Protein AF-A0A2S2QAU9-F1 (afdb_monomer)

Mean predicted aligned error: 7.53 Å

pLDDT: mean 87.39, std 12.53, range [36.09, 98.19]

Secondary structure (DSSP, 8-state):
-----TTTSGGG-EEEEEEEETTEEEEEEEE-S---TTT--EEEEEEEEE--SSS--EEEEEEEEEPPP-S-S--EES--------TTPPTT-------EE---SSTTTT--------

Organism: NCBI:txid143950

Sequence (118 aa):
MPGSTAQTNKFHTFYLQQRPDNGFTWADIKVNHPLDYETIKEYNLTIRVENNGAQQLASEATVYIMLEDVNDEIPLFTEREQETVLEGEPIGTKVTQVNAIDKDGTFPNNRVYYYVVD

Nearest PDB structures (foldseek):
  6vfp-assembly1_A-2  TM=6.861E-01  e=7.924E-06  Homo sapiens
  6vft-assembly2_D  TM=8.38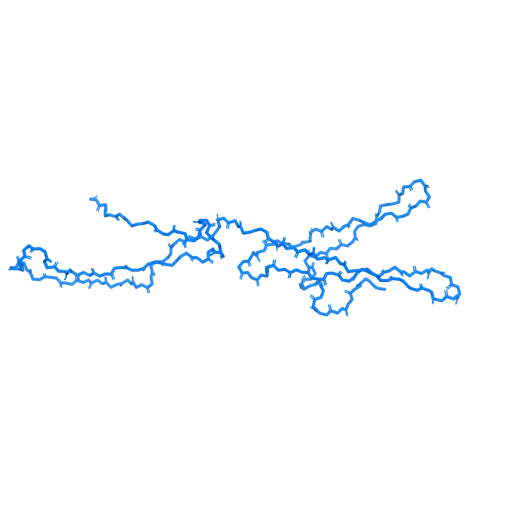7E-01  e=6.072E-05  Homo sapiens
  6mga-assembly1_A  TM=6.692E-01  e=4.539E-05  Homo sapiens
  6vfu-assembly2_B-2  TM=7.591E-01  e=3.479E-04  Homo sapiens
  6bx7-assembly1_A-2  TM=6.631E-01  e=1.453E-04  Homo sapiens

InterPro domains:
  IPR002126 Cadherin-like [PF00028] (8-66)
  IPR002126 Cadherin-like [PR00205] (25-51)
  IPR002126 Cadherin-like [PR00205] (59-76)
  IPR002126 Cadherin-like [PS50268] (14-77)
  IPR002126 Cadherin-like [SM00112] (1-75)
  IPR015919 Cadherin-like superfamily [SSF49313] (14-77)
  IPR015919 Cadherin-like superfamily [SSF49313] (70-116)
  IPR050971 Cadherin domain-containing protein [PTHR24025] (7-117)

Solvent-accessible surface area (backbone atoms only — not comparable to full-atom values): 7974 Å² total; per-residue (Å²): 129,74,47,89,51,83,73,22,50,51,94,55,32,53,44,76,47,77,45,77,54,98,95,43,76,45,72,46,83,40,78,68,48,90,83,47,47,82,82,54,47,66,36,54,35,47,49,54,50,71,55,96,53,97,67,81,50,74,52,76,50,80,47,80,45,73,59,76,74,65,75,80,60,63,74,40,65,79,65,89,80,88,78,86,77,68,94,84,64,62,92,86,65,81,77,81,83,88,53,64,49,38,69,30,83,44,87,70,56,36,67,83,86,90,83,89,83,135

Foldseek 3Di:
DFFPDCQACPPVQWDWDWDDDPNDIDTDIDGPDDDDCLVPFKHWGKGKDWDPDPDTDIDIDIDIDGDDWDQPWDKDKPDDDDWDDDPPDDPPPDGDDIDIFTSTDDPPSTPDDDDDDD

Radius of gyration: 25.84 Å; Cα contacts (8 Å, |Δi|>4): 159; chains: 1; bounding box: 59×20×80 Å

Structure (mmCIF, N/CA/C/O backbone):
data_AF-A0A2S2QAU9-F1
#
_entry.id   AF-A0A2S2QAU9-F1
#
loop_
_atom_site.group_PDB
_atom_site.id
_atom_site.type_symbol
_atom_site.label_atom_id
_atom_site.label_alt_id
_atom_site.label_comp_id
_atom_site.label_asym_id
_atom_site.label_entity_id
_atom_site.label_seq_id
_atom_site.pdbx_PDB_ins_code
_atom_site.Cartn_x
_atom_site.Cartn_y
_atom_site.Cartn_z
_atom_site.occupancy
_atom_site.B_iso_or_equiv
_atom_site.auth_seq_id
_atom_site.auth_comp_id
_atom_site.auth_asym_id
_atom_site.auth_atom_id
_atom_site.pdbx_PDB_model_num
ATOM 1 N N . MET A 1 1 ? 18.283 -7.707 -20.926 1.00 36.09 1 MET A N 1
ATOM 2 C CA . MET A 1 1 ? 17.264 -8.234 -19.968 1.00 36.09 1 MET A CA 1
ATOM 3 C C . MET A 1 1 ? 16.562 -7.049 -19.315 1.00 36.09 1 MET A C 1
ATOM 5 O O . MET A 1 1 ? 17.274 -6.096 -19.015 1.00 36.09 1 MET A O 1
ATOM 9 N N . PRO A 1 2 ? 15.234 -7.032 -19.098 1.00 47.91 2 PRO A N 1
ATOM 10 C CA . PRO A 1 2 ? 14.614 -5.877 -18.460 1.00 47.91 2 PRO A CA 1
ATOM 11 C C . PRO A 1 2 ? 14.882 -5.911 -16.945 1.00 47.91 2 PRO A C 1
ATOM 13 O O . PRO A 1 2 ? 14.603 -6.913 -16.298 1.00 47.91 2 PRO A O 1
ATOM 16 N N . GLY A 1 3 ? 15.477 -4.830 -16.427 1.00 41.09 3 GLY A N 1
ATOM 17 C CA . GLY A 1 3 ? 15.511 -4.406 -15.017 1.00 41.09 3 GLY A CA 1
ATOM 18 C C . GLY A 1 3 ? 15.545 -5.503 -13.947 1.00 41.09 3 GLY A C 1
ATOM 19 O O . GLY A 1 3 ? 14.519 -5.830 -13.365 1.00 41.09 3 GLY A O 1
ATOM 20 N N . SER A 1 4 ? 16.734 -6.037 -13.651 1.00 41.53 4 SER A N 1
ATOM 21 C CA . SER A 1 4 ? 16.960 -7.063 -12.618 1.00 41.53 4 SER A CA 1
ATOM 22 C C . SER A 1 4 ? 17.789 -6.519 -11.446 1.00 41.53 4 SER A C 1
ATOM 24 O O . SER A 1 4 ? 18.857 -7.036 -11.114 1.00 41.53 4 SER A O 1
ATOM 26 N N . THR A 1 5 ? 17.302 -5.485 -10.774 1.00 45.06 5 THR A N 1
ATOM 27 C CA . THR A 1 5 ? 17.662 -5.268 -9.365 1.00 45.06 5 THR A CA 1
ATOM 28 C C . THR A 1 5 ? 16.426 -5.560 -8.528 1.00 45.06 5 THR A C 1
ATOM 30 O O . THR A 1 5 ? 15.342 -5.067 -8.830 1.00 45.06 5 THR A O 1
ATOM 33 N N . ALA A 1 6 ? 16.579 -6.393 -7.493 1.00 45.88 6 ALA A N 1
ATOM 34 C CA . ALA A 1 6 ? 15.491 -6.951 -6.678 1.00 45.88 6 ALA A CA 1
ATOM 35 C C . ALA A 1 6 ? 14.553 -5.905 -6.037 1.00 45.88 6 ALA A C 1
ATOM 37 O O . ALA A 1 6 ? 13.470 -6.253 -5.577 1.00 45.88 6 ALA A O 1
ATOM 38 N N . GLN A 1 7 ? 14.964 -4.632 -6.014 1.00 53.47 7 GLN A N 1
ATOM 39 C CA . GLN A 1 7 ? 14.151 -3.509 -5.549 1.00 53.47 7 GLN A CA 1
ATOM 40 C C . GLN A 1 7 ? 13.170 -2.975 -6.598 1.00 53.47 7 GLN A C 1
ATOM 42 O O . GLN A 1 7 ? 12.143 -2.428 -6.220 1.00 53.47 7 GLN A O 1
ATOM 47 N N . THR A 1 8 ? 13.471 -3.105 -7.892 1.00 67.62 8 THR A N 1
ATOM 48 C CA . THR A 1 8 ? 12.734 -2.376 -8.932 1.00 67.62 8 THR A CA 1
ATOM 49 C C . THR A 1 8 ? 11.379 -3.022 -9.197 1.00 67.62 8 THR A C 1
ATOM 51 O O . THR A 1 8 ? 10.352 -2.441 -8.881 1.00 67.62 8 THR A O 1
ATOM 54 N N . ASN A 1 9 ? 11.349 -4.269 -9.667 1.00 83.00 9 ASN A N 1
ATOM 55 C CA . ASN A 1 9 ? 10.114 -4.996 -9.963 1.00 83.00 9 ASN A CA 1
ATOM 56 C C . ASN A 1 9 ? 9.892 -6.165 -8.991 1.00 83.00 9 ASN A C 1
ATOM 58 O O . ASN A 1 9 ? 9.983 -7.341 -9.365 1.00 83.00 9 ASN A O 1
ATOM 62 N N . LYS A 1 10 ? 9.657 -5.842 -7.714 1.00 81.81 10 LYS A N 1
ATOM 63 C CA . LYS A 1 10 ? 9.415 -6.843 -6.666 1.00 81.81 10 LYS A CA 1
ATOM 64 C C . LYS A 1 10 ? 8.272 -7.781 -7.087 1.00 81.81 10 LYS A C 1
ATOM 66 O O . LYS A 1 10 ? 7.291 -7.337 -7.667 1.00 81.81 10 LYS A O 1
ATOM 71 N N . PHE A 1 11 ? 8.441 -9.083 -6.844 1.00 84.50 11 PHE A N 1
ATOM 72 C CA . PHE A 1 11 ? 7.491 -10.152 -7.204 1.00 84.50 11 PHE A CA 1
ATOM 73 C C . PHE A 1 11 ? 7.089 -10.246 -8.685 1.00 84.50 11 PHE A C 1
ATOM 75 O O . PHE A 1 11 ? 6.127 -10.938 -9.002 1.00 84.50 11 PHE A O 1
ATOM 82 N N . HIS A 1 12 ? 7.822 -9.604 -9.601 1.00 87.12 12 HIS A N 1
ATOM 83 C CA . HIS A 1 12 ? 7.406 -9.484 -11.002 1.00 87.12 12 HIS A CA 1
ATOM 84 C C . HIS A 1 12 ? 5.996 -8.882 -11.139 1.00 87.12 12 HIS A C 1
ATOM 86 O O . HIS A 1 12 ? 5.217 -9.302 -11.999 1.00 87.12 12 HIS A O 1
ATOM 92 N N . THR A 1 13 ? 5.659 -7.917 -10.271 1.00 91.06 13 THR A N 1
ATOM 93 C CA . THR A 1 13 ? 4.355 -7.240 -10.251 1.00 91.06 13 THR A CA 1
ATOM 94 C C . THR A 1 13 ? 4.055 -6.525 -11.563 1.00 91.06 13 THR A C 1
ATOM 96 O O . THR A 1 13 ? 2.897 -6.469 -11.968 1.00 91.06 13 THR A O 1
ATOM 99 N N . PHE A 1 14 ? 5.075 -6.029 -12.261 1.00 92.81 14 PHE A N 1
ATOM 100 C CA . PHE A 1 14 ? 4.935 -5.361 -13.550 1.00 92.81 14 PHE A CA 1
ATOM 101 C C . PHE A 1 14 ? 5.642 -6.123 -14.668 1.00 92.81 14 PHE A C 1
ATOM 103 O O . PHE A 1 14 ? 6.605 -6.858 -14.448 1.00 92.81 14 PHE A O 1
ATOM 110 N N . TYR A 1 15 ? 5.205 -5.905 -15.901 1.00 89.94 15 TYR A N 1
ATOM 111 C CA . TYR A 1 15 ? 5.910 -6.347 -17.097 1.00 89.94 15 TYR A CA 1
ATOM 112 C C . TYR A 1 15 ? 5.856 -5.276 -18.181 1.00 89.94 15 TYR A C 1
ATOM 114 O O . TYR A 1 15 ? 4.961 -4.432 -18.206 1.00 89.94 15 TYR A O 1
ATOM 122 N N . LEU A 1 16 ? 6.832 -5.317 -19.085 1.00 89.25 16 LEU A N 1
ATOM 123 C CA . LEU A 1 16 ? 6.852 -4.467 -20.269 1.00 89.25 16 LEU A CA 1
ATOM 124 C C . LEU A 1 16 ? 6.204 -5.211 -21.431 1.00 89.25 16 LEU A C 1
ATOM 126 O O . LEU A 1 16 ? 6.693 -6.262 -21.848 1.00 89.25 16 LEU A O 1
ATOM 130 N N . GLN A 1 17 ? 5.135 -4.646 -21.982 1.00 89.31 17 GLN A N 1
ATOM 131 C CA . GLN A 1 17 ? 4.556 -5.096 -23.238 1.00 89.31 17 GLN A CA 1
ATOM 132 C C . GLN A 1 17 ? 5.046 -4.200 -24.369 1.00 89.31 17 GLN A C 1
ATOM 134 O O . GLN A 1 17 ? 4.710 -3.022 -24.434 1.00 89.31 17 GLN A O 1
ATOM 139 N N . GLN A 1 18 ? 5.833 -4.761 -25.282 1.00 88.12 18 GLN A N 1
ATOM 140 C CA . GLN A 1 18 ? 6.255 -4.030 -26.469 1.00 88.12 18 GLN A CA 1
ATOM 141 C C . GLN A 1 18 ? 5.097 -3.882 -27.455 1.00 88.12 18 GLN A C 1
ATOM 143 O O . GLN A 1 18 ? 4.367 -4.837 -27.730 1.00 88.12 18 GLN A O 1
ATOM 148 N N . ARG A 1 19 ? 4.969 -2.683 -28.015 1.00 89.56 19 ARG A N 1
ATOM 149 C CA . ARG A 1 19 ? 3.960 -2.324 -29.006 1.00 89.56 19 ARG A CA 1
ATOM 150 C C . ARG A 1 19 ? 4.641 -1.646 -30.199 1.00 89.56 19 ARG A C 1
ATOM 152 O O . ARG A 1 19 ? 4.942 -0.453 -30.131 1.00 89.56 19 ARG A O 1
ATOM 159 N N . PRO A 1 20 ? 4.921 -2.389 -31.280 1.00 89.56 20 PRO A N 1
ATOM 160 C CA . PRO A 1 20 ? 5.429 -1.812 -32.520 1.00 89.56 20 PRO A CA 1
ATOM 161 C C . PRO A 1 20 ? 4.377 -0.899 -33.161 1.00 89.56 20 PRO A C 1
ATOM 163 O O . PRO A 1 20 ? 3.215 -1.287 -33.261 1.00 89.56 20 PRO A O 1
ATOM 166 N N . ASP A 1 21 ? 4.775 0.291 -33.607 1.00 92.69 21 ASP A N 1
ATOM 167 C CA . ASP A 1 21 ? 3.905 1.235 -34.318 1.00 92.69 21 ASP A CA 1
ATOM 168 C C . ASP A 1 21 ? 4.725 2.127 -35.263 1.00 92.69 21 ASP A C 1
ATOM 170 O O . ASP A 1 21 ? 5.676 2.785 -34.840 1.00 92.69 21 ASP A O 1
ATOM 174 N N . ASN A 1 22 ? 4.373 2.135 -36.553 1.00 89.12 22 ASN A N 1
ATOM 175 C CA . ASN A 1 22 ? 4.982 2.971 -37.600 1.00 89.12 22 ASN A CA 1
ATOM 176 C C . ASN A 1 22 ? 6.527 2.987 -37.624 1.00 89.12 22 ASN A C 1
ATOM 178 O O . ASN A 1 22 ? 7.148 4.028 -37.823 1.00 89.12 22 ASN A O 1
ATOM 182 N N . GLY A 1 23 ? 7.161 1.827 -37.424 1.00 85.81 23 GLY A N 1
ATOM 183 C CA . GLY A 1 23 ? 8.626 1.696 -37.419 1.00 85.81 23 GLY A CA 1
ATOM 184 C C . GLY A 1 23 ? 9.301 2.075 -36.095 1.00 85.81 23 GLY A C 1
ATOM 185 O O . GLY A 1 23 ? 10.510 1.896 -35.961 1.00 85.81 23 GLY A O 1
ATOM 186 N N . PHE A 1 24 ? 8.534 2.523 -35.100 1.00 85.56 24 PHE A N 1
ATOM 187 C CA . PHE A 1 24 ? 8.968 2.678 -33.715 1.00 85.56 24 PHE A CA 1
ATOM 188 C C . PHE A 1 24 ? 8.523 1.477 -32.874 1.00 85.56 24 PHE A C 1
ATOM 190 O O . PHE A 1 24 ? 7.558 0.786 -33.198 1.00 85.56 24 PHE A O 1
ATOM 197 N N . THR A 1 25 ? 9.228 1.219 -31.772 1.00 83.12 25 THR A N 1
ATOM 198 C CA . THR A 1 25 ? 8.793 0.257 -30.749 1.00 83.12 25 THR A CA 1
ATOM 199 C C . THR A 1 25 ? 8.493 1.015 -29.468 1.00 83.12 25 THR A C 1
ATOM 201 O O . THR A 1 25 ? 9.396 1.586 -28.861 1.00 83.12 25 THR A O 1
ATOM 204 N N . TRP A 1 26 ? 7.227 1.014 -29.066 1.00 87.56 26 TRP A N 1
ATOM 205 C CA . TRP A 1 26 ? 6.785 1.502 -27.764 1.00 87.56 26 TRP A CA 1
ATOM 206 C C . TRP A 1 26 ? 6.843 0.369 -26.737 1.00 87.56 26 TRP A C 1
ATOM 208 O O . TRP A 1 26 ? 6.858 -0.808 -27.104 1.00 87.56 26 TRP A O 1
ATOM 218 N N . ALA A 1 27 ? 6.842 0.715 -25.454 1.00 86.06 27 ALA A N 1
ATOM 219 C CA . ALA A 1 27 ? 6.686 -0.241 -24.369 1.00 86.06 27 ALA A CA 1
ATOM 220 C C . ALA A 1 27 ? 5.650 0.285 -23.374 1.00 86.06 27 ALA A C 1
ATOM 222 O O . ALA A 1 27 ? 5.811 1.377 -22.833 1.00 86.06 27 ALA A O 1
ATOM 223 N N . ASP A 1 28 ? 4.618 -0.514 -23.132 1.00 89.94 28 ASP A N 1
ATOM 224 C CA . ASP A 1 28 ? 3.614 -0.260 -22.108 1.00 89.94 28 ASP A CA 1
ATOM 225 C C . ASP A 1 28 ? 4.034 -0.987 -20.826 1.00 89.94 28 ASP A C 1
ATOM 227 O O . ASP A 1 28 ? 4.342 -2.181 -20.857 1.00 89.94 28 ASP A O 1
ATOM 231 N N . ILE A 1 29 ? 4.033 -0.292 -19.689 1.00 91.06 29 ILE A N 1
ATOM 232 C CA . ILE A 1 29 ? 4.168 -0.934 -18.376 1.00 91.06 29 ILE A CA 1
ATOM 233 C C . ILE A 1 29 ? 2.788 -1.460 -17.988 1.00 91.06 29 ILE A C 1
ATOM 235 O O . ILE A 1 29 ? 1.821 -0.700 -17.941 1.00 91.06 29 ILE A O 1
ATOM 239 N N . LYS A 1 30 ? 2.686 -2.761 -17.719 1.00 92.44 30 LYS A N 1
ATOM 240 C CA . LYS A 1 30 ? 1.432 -3.423 -17.354 1.00 92.44 30 LYS A CA 1
ATOM 241 C C . LYS A 1 30 ? 1.562 -4.180 -16.046 1.00 92.44 30 LYS A C 1
ATOM 243 O O . LYS A 1 30 ? 2.621 -4.710 -15.725 1.00 92.44 30 LYS A O 1
ATOM 248 N N . VAL A 1 31 ? 0.457 -4.236 -15.314 1.00 94.31 31 VAL A N 1
ATOM 249 C CA . VAL A 1 31 ? 0.332 -5.001 -14.073 1.00 94.31 31 VAL A CA 1
ATOM 250 C C . VAL A 1 31 ? 0.191 -6.487 -14.411 1.00 94.31 31 VAL A C 1
ATOM 252 O O . VAL A 1 31 ? -0.624 -6.861 -15.254 1.00 94.31 31 VAL A O 1
ATOM 255 N N . ASN A 1 32 ? 1.006 -7.319 -13.772 1.00 93.62 32 ASN A N 1
ATOM 256 C CA . ASN A 1 32 ? 1.017 -8.778 -13.885 1.00 93.62 32 ASN A CA 1
ATOM 257 C C . ASN A 1 32 ? 0.352 -9.461 -12.679 1.00 93.62 32 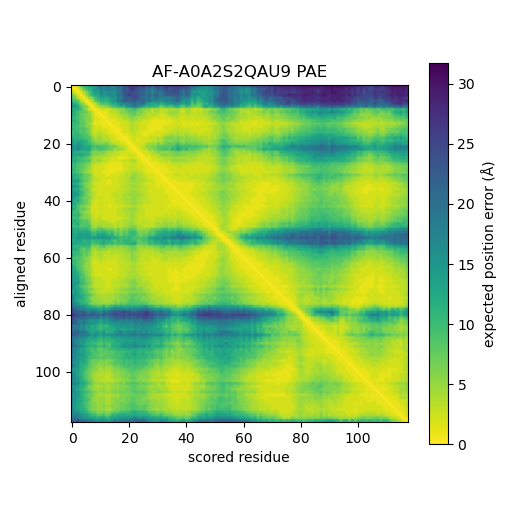ASN A C 1
ATOM 259 O O . ASN A 1 32 ? -0.277 -10.505 -12.823 1.00 93.62 32 ASN A O 1
ATOM 263 N N . HIS A 1 33 ? 0.501 -8.870 -11.491 1.00 92.44 33 HIS A N 1
ATOM 264 C CA . HIS A 1 33 ? -0.043 -9.382 -10.233 1.00 92.44 33 HIS A CA 1
ATOM 265 C C . HIS A 1 33 ? -0.840 -8.303 -9.498 1.00 92.44 33 HIS A C 1
A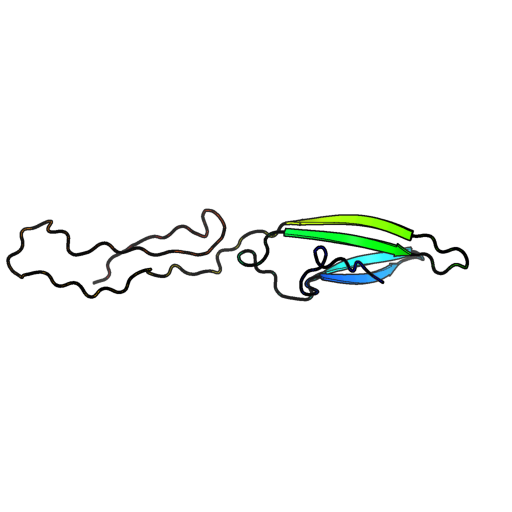TOM 267 O O . HIS A 1 33 ? -0.541 -7.125 -9.692 1.00 92.44 33 HIS A O 1
ATOM 273 N N . PRO A 1 34 ? -1.827 -8.688 -8.661 1.00 93.56 34 PRO A N 1
ATOM 274 C CA . PRO A 1 34 ? -2.590 -7.740 -7.859 1.00 93.56 34 PRO A CA 1
ATOM 275 C C . PRO A 1 34 ? -1.685 -6.775 -7.093 1.00 93.56 34 PRO A C 1
ATOM 277 O O . PRO A 1 34 ? -0.617 -7.155 -6.608 1.00 93.56 34 PRO A O 1
ATOM 280 N N . LEU A 1 35 ? -2.129 -5.525 -7.036 1.00 95.44 35 LEU A N 1
ATOM 281 C CA . LEU A 1 35 ? -1.501 -4.464 -6.266 1.00 95.44 35 LEU A CA 1
ATOM 282 C C . LEU A 1 35 ? -2.165 -4.430 -4.893 1.00 95.44 35 LEU A C 1
ATOM 284 O O . LEU A 1 35 ? -3.377 -4.592 -4.810 1.00 95.44 35 LEU A O 1
ATOM 288 N N . ASP A 1 36 ? -1.361 -4.248 -3.856 1.00 95.50 36 ASP A N 1
ATOM 289 C CA . ASP A 1 36 ? -1.790 -4.275 -2.460 1.00 95.50 36 ASP A CA 1
ATOM 290 C C . ASP A 1 36 ? -0.996 -3.192 -1.717 1.00 95.50 36 ASP A C 1
ATOM 292 O O . ASP A 1 36 ? 0.236 -3.294 -1.590 1.00 95.50 36 ASP A O 1
ATOM 296 N N . TYR A 1 37 ? -1.696 -2.128 -1.317 1.00 97.00 37 TYR A N 1
ATOM 297 C CA . TYR A 1 37 ? -1.107 -0.944 -0.694 1.00 97.00 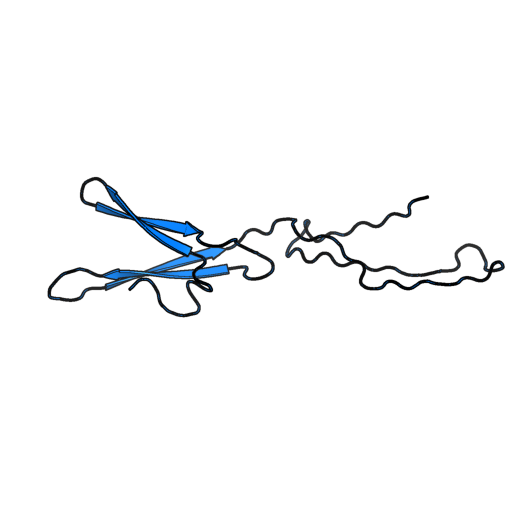37 TYR A CA 1
ATOM 298 C C . TYR A 1 37 ? -0.510 -1.290 0.679 1.00 97.00 37 TYR A C 1
ATOM 300 O O . TYR A 1 37 ? 0.597 -0.847 1.014 1.00 97.00 37 TYR A O 1
ATOM 308 N N . GLU A 1 38 ? -1.191 -2.138 1.442 1.00 96.31 38 GLU A N 1
ATOM 309 C CA . GLU A 1 38 ? -0.835 -2.592 2.785 1.00 96.31 38 GLU A CA 1
ATOM 310 C C . GLU A 1 38 ? 0.478 -3.386 2.757 1.00 96.31 38 GLU A C 1
ATOM 312 O O . GLU A 1 38 ? 1.275 -3.320 3.701 1.00 96.31 38 GLU A O 1
ATOM 317 N N . THR A 1 39 ? 0.757 -4.076 1.646 1.00 93.62 39 THR A N 1
ATOM 318 C CA . THR A 1 39 ? 1.999 -4.837 1.447 1.00 93.62 39 THR A CA 1
ATOM 319 C C . THR A 1 39 ? 3.135 -4.010 0.828 1.00 93.62 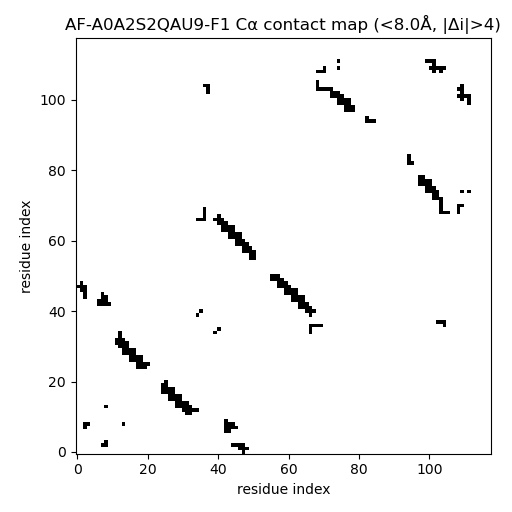39 THR A C 1
ATOM 321 O O . THR A 1 39 ? 4.267 -4.048 1.333 1.00 93.62 39 THR A O 1
ATOM 324 N N . ILE A 1 40 ? 2.904 -3.299 -0.285 1.00 92.88 40 ILE A N 1
ATOM 325 C CA . ILE A 1 40 ? 3.920 -2.478 -0.977 1.00 92.88 40 ILE A CA 1
ATOM 326 C C . ILE A 1 40 ? 3.287 -1.187 -1.503 1.00 92.88 40 ILE A C 1
ATOM 328 O O . ILE A 1 40 ? 2.540 -1.202 -2.472 1.00 92.88 40 ILE A O 1
ATOM 332 N N . LYS A 1 41 ? 3.704 -0.047 -0.949 1.00 94.06 41 LYS A N 1
ATOM 333 C CA . LYS A 1 41 ? 3.148 1.275 -1.289 1.00 94.06 41 LYS A CA 1
ATOM 334 C C . LYS A 1 41 ? 3.753 1.920 -2.535 1.00 94.06 41 LYS A C 1
ATOM 336 O O . LYS A 1 41 ? 3.122 2.764 -3.166 1.00 94.06 41 LYS A O 1
ATOM 341 N N . GLU A 1 42 ? 4.988 1.559 -2.878 1.00 93.38 42 GLU A N 1
ATOM 342 C CA . GLU A 1 42 ? 5.728 2.190 -3.970 1.00 93.38 42 GLU A CA 1
ATOM 343 C C . GLU A 1 42 ? 6.667 1.221 -4.694 1.00 93.38 42 GLU A C 1
ATOM 345 O O . GLU A 1 42 ? 7.219 0.288 -4.103 1.00 93.38 42 GLU A O 1
ATOM 350 N N . TYR A 1 43 ? 6.868 1.482 -5.986 1.00 91.44 43 TYR A N 1
ATOM 351 C CA . TYR A 1 43 ? 7.808 0.774 -6.848 1.00 91.44 43 TYR A CA 1
ATOM 352 C C . TYR A 1 43 ? 8.680 1.767 -7.615 1.00 91.44 43 TYR A C 1
ATOM 354 O O . TYR A 1 43 ? 8.181 2.709 -8.231 1.00 91.44 43 TYR A O 1
ATOM 362 N N . ASN A 1 44 ? 9.984 1.493 -7.654 1.00 91.31 44 ASN A N 1
ATOM 363 C CA . ASN A 1 44 ? 10.965 2.291 -8.389 1.00 91.31 44 ASN A CA 1
ATOM 364 C C . ASN A 1 44 ? 11.490 1.459 -9.560 1.00 91.31 44 ASN A C 1
ATOM 366 O O . ASN A 1 44 ? 12.498 0.772 -9.428 1.00 91.31 44 ASN A O 1
ATOM 370 N N . LEU A 1 45 ? 10.794 1.463 -10.697 1.00 89.44 45 LEU A N 1
ATOM 371 C CA . LEU A 1 45 ? 11.150 0.636 -11.850 1.00 89.44 45 LEU A CA 1
ATOM 372 C C . LEU A 1 45 ? 12.321 1.250 -12.624 1.00 89.44 45 LEU A C 1
ATOM 374 O O . LEU A 1 45 ? 12.213 2.368 -13.119 1.00 89.44 45 LEU A O 1
ATOM 378 N N . THR A 1 46 ? 13.408 0.502 -12.818 1.00 88.19 46 THR A N 1
ATOM 379 C CA . THR A 1 46 ? 14.464 0.877 -13.771 1.00 88.19 46 THR A CA 1
ATOM 380 C C . THR A 1 46 ? 14.233 0.165 -15.096 1.00 88.19 46 THR A C 1
ATOM 382 O O . THR A 1 46 ? 14.350 -1.059 -15.200 1.00 88.19 46 THR A O 1
ATOM 385 N N . ILE A 1 47 ? 13.911 0.941 -16.125 1.00 86.06 47 ILE A N 1
ATOM 386 C CA . ILE A 1 47 ? 13.703 0.466 -17.488 1.00 86.06 47 ILE A CA 1
ATOM 387 C C . ILE A 1 47 ? 15.002 0.637 -18.260 1.00 86.06 47 ILE A C 1
ATOM 389 O O . ILE A 1 47 ? 15.566 1.726 -18.293 1.00 86.06 47 ILE A O 1
ATOM 393 N N . ARG A 1 48 ? 15.461 -0.438 -18.901 1.00 85.31 48 ARG A N 1
ATOM 394 C CA . ARG A 1 48 ? 16.692 -0.465 -19.690 1.00 85.31 48 ARG A CA 1
ATOM 395 C C . ARG A 1 48 ? 16.383 -0.832 -21.131 1.00 85.31 48 ARG A C 1
ATOM 397 O O . ARG A 1 48 ? 15.734 -1.848 -21.382 1.00 85.31 48 ARG A O 1
ATOM 404 N N . VAL A 1 49 ? 16.882 -0.028 -22.061 1.00 83.06 49 VAL A N 1
ATOM 405 C CA . VAL A 1 49 ? 16.815 -0.286 -23.503 1.00 83.06 49 VAL A CA 1
ATOM 406 C C . VAL A 1 49 ? 18.225 -0.551 -24.010 1.00 83.06 49 VAL A C 1
ATOM 408 O O . VAL A 1 49 ? 19.156 0.162 -23.646 1.00 83.06 49 VAL A O 1
ATOM 411 N N . GLU A 1 50 ? 18.378 -1.576 -24.843 1.00 85.25 50 GLU A N 1
ATOM 412 C CA . GLU A 1 50 ? 19.654 -1.998 -25.426 1.00 85.25 50 GLU A CA 1
ATOM 413 C C . GLU A 1 50 ? 19.511 -2.046 -26.951 1.00 85.25 50 GLU A C 1
ATOM 415 O O . GLU A 1 50 ? 18.442 -2.385 -27.466 1.00 85.25 50 GLU A O 1
ATOM 420 N N . ASN A 1 51 ? 20.565 -1.691 -27.687 1.00 82.31 51 ASN A N 1
ATOM 421 C CA . ASN A 1 51 ? 20.585 -1.890 -29.135 1.00 82.31 51 ASN A CA 1
ATOM 422 C C . ASN A 1 51 ? 20.983 -3.340 -29.487 1.00 82.31 51 ASN A C 1
ATOM 424 O O . ASN A 1 51 ? 21.742 -3.993 -28.778 1.00 82.31 51 ASN A O 1
ATOM 428 N N . ASN A 1 52 ? 20.516 -3.835 -30.636 1.00 75.56 52 ASN A N 1
ATOM 429 C CA . ASN A 1 52 ? 20.870 -5.171 -31.147 1.00 75.56 52 ASN A CA 1
ATOM 430 C C . ASN A 1 52 ? 22.104 -5.145 -32.079 1.00 75.56 52 ASN A C 1
ATOM 432 O O . ASN A 1 52 ? 22.238 -5.986 -32.965 1.00 75.56 52 ASN A O 1
ATOM 436 N N . GLY A 1 53 ? 22.970 -4.135 -31.945 1.00 77.81 53 GLY A N 1
ATOM 437 C CA . GLY A 1 53 ? 24.129 -3.919 -32.818 1.00 77.81 53 GLY A CA 1
ATOM 438 C C . GLY A 1 53 ? 25.413 -4.590 -32.319 1.00 77.81 53 GLY A C 1
ATOM 439 O O . GLY A 1 53 ? 25.482 -5.086 -31.200 1.00 7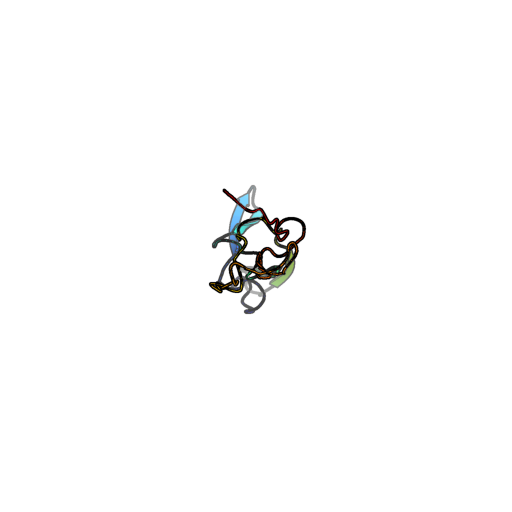7.81 53 GLY A O 1
ATOM 440 N N . ALA A 1 54 ? 26.468 -4.554 -33.143 1.00 78.94 54 ALA A N 1
ATOM 441 C CA . ALA A 1 54 ? 27.791 -5.081 -32.775 1.00 78.94 54 ALA A CA 1
ATOM 442 C C . ALA A 1 54 ? 28.440 -4.317 -31.603 1.00 78.94 54 ALA A C 1
ATOM 444 O O . ALA A 1 54 ? 29.184 -4.896 -30.816 1.00 78.94 54 ALA A O 1
ATOM 445 N N . GLN A 1 55 ? 28.140 -3.021 -31.476 1.00 83.94 55 GLN A N 1
ATOM 446 C CA . GLN A 1 55 ? 28.474 -2.224 -30.302 1.00 83.94 55 GLN A CA 1
ATOM 447 C C . GLN A 1 55 ? 27.258 -2.173 -29.379 1.00 83.94 55 GLN A C 1
ATOM 449 O O . GLN A 1 55 ? 26.224 -1.639 -29.776 1.00 83.94 55 GLN A O 1
ATOM 454 N N . GLN A 1 56 ? 27.399 -2.691 -28.159 1.00 81.62 56 GLN A N 1
ATOM 455 C CA . GLN A 1 56 ? 26.342 -2.669 -27.149 1.00 81.62 56 GLN A CA 1
ATOM 456 C C . GLN A 1 56 ? 26.216 -1.266 -26.546 1.00 81.62 56 GLN A C 1
ATOM 458 O O . GLN A 1 56 ? 27.084 -0.811 -25.802 1.00 81.62 56 GLN A O 1
ATOM 463 N N . LEU A 1 57 ? 25.131 -0.579 -26.882 1.00 86.38 57 LEU A N 1
ATOM 464 C CA . LEU A 1 57 ? 24.700 0.674 -26.277 1.00 86.38 57 LEU A CA 1
ATOM 465 C C . LEU A 1 57 ? 23.461 0.393 -25.431 1.00 86.38 57 LEU A C 1
ATOM 467 O O . LEU A 1 57 ? 22.546 -0.298 -25.880 1.00 86.38 57 LEU A O 1
ATOM 471 N N . ALA A 1 58 ? 23.431 0.958 -24.227 1.00 86.94 58 ALA A N 1
ATOM 472 C CA . ALA A 1 58 ? 22.296 0.874 -23.325 1.00 86.94 58 ALA A CA 1
ATOM 473 C C . ALA A 1 58 ? 21.920 2.263 -22.804 1.00 86.94 58 ALA A C 1
ATOM 475 O O . ALA A 1 58 ? 22.783 3.123 -22.616 1.00 86.94 58 ALA A O 1
ATOM 476 N N . SER A 1 59 ? 20.631 2.469 -22.562 1.00 86.75 59 SER A N 1
ATOM 477 C CA . SER A 1 59 ? 20.095 3.642 -21.874 1.00 86.75 59 SER A CA 1
ATOM 478 C C . SER A 1 59 ? 19.101 3.185 -20.815 1.00 86.75 59 SER A C 1
ATOM 480 O O . SER A 1 59 ? 18.396 2.191 -21.012 1.00 86.75 59 SER A O 1
ATOM 482 N N . GLU A 1 60 ? 19.068 3.889 -19.689 1.00 88.38 60 GLU A N 1
ATOM 483 C CA . GLU A 1 60 ? 18.227 3.563 -18.542 1.00 88.38 60 GLU A CA 1
ATOM 484 C C . GLU A 1 60 ? 17.367 4.768 -18.150 1.00 88.38 60 GLU A C 1
ATOM 486 O O . GLU A 1 60 ? 17.802 5.916 -18.244 1.00 88.38 60 GLU A O 1
ATOM 491 N N . ALA A 1 61 ? 16.142 4.495 -17.706 1.00 87.94 61 ALA A N 1
ATOM 492 C CA . ALA A 1 61 ? 15.212 5.476 -17.164 1.00 87.94 61 ALA A CA 1
ATOM 493 C C . ALA A 1 61 ? 14.531 4.907 -15.915 1.00 87.94 61 ALA A C 1
ATOM 495 O O . ALA A 1 61 ? 14.234 3.712 -15.857 1.00 87.94 61 ALA A O 1
ATOM 496 N N . THR A 1 62 ? 14.258 5.762 -14.931 1.00 90.12 62 THR A N 1
ATOM 497 C CA . THR A 1 62 ? 13.568 5.372 -13.694 1.00 90.12 62 THR A CA 1
ATOM 498 C C . THR A 1 62 ? 12.124 5.856 -13.719 1.00 90.12 62 THR A C 1
ATOM 500 O O . THR A 1 62 ? 11.865 7.025 -14.003 1.00 90.12 62 THR A O 1
ATOM 503 N N . VAL A 1 63 ? 11.192 4.962 -13.396 1.00 90.88 63 VAL A N 1
ATOM 504 C CA . VAL A 1 63 ? 9.759 5.236 -13.261 1.00 90.88 63 VAL A CA 1
ATOM 505 C C . VAL A 1 63 ? 9.352 4.996 -11.813 1.00 90.88 63 VAL A C 1
ATOM 507 O O . VAL A 1 63 ? 9.560 3.908 -11.280 1.00 90.88 63 VAL A O 1
ATOM 510 N N . TYR A 1 64 ? 8.758 6.011 -11.195 1.00 92.88 64 TYR A N 1
ATOM 511 C CA . TYR A 1 64 ? 8.229 5.947 -9.836 1.00 92.88 64 TYR A CA 1
ATOM 512 C C . TYR A 1 64 ? 6.728 5.667 -9.898 1.00 92.88 64 TYR A C 1
ATOM 514 O O . TYR A 1 64 ? 5.985 6.439 -10.506 1.00 92.88 64 TYR A O 1
ATOM 522 N N . ILE A 1 65 ? 6.290 4.565 -9.293 1.00 93.38 65 ILE A N 1
ATOM 523 C CA . ILE A 1 65 ? 4.881 4.177 -9.192 1.00 93.38 65 ILE A CA 1
ATOM 524 C C . ILE A 1 65 ? 4.496 4.231 -7.718 1.00 93.38 65 ILE A C 1
ATOM 526 O O . ILE A 1 65 ? 5.065 3.505 -6.908 1.00 93.38 65 ILE A O 1
ATOM 530 N N . MET A 1 66 ? 3.526 5.078 -7.387 1.00 95.12 66 MET A N 1
ATOM 531 C CA . MET A 1 66 ? 2.938 5.178 -6.051 1.00 95.12 66 MET A CA 1
ATOM 532 C C . MET A 1 66 ? 1.542 4.567 -6.103 1.00 95.12 66 MET A C 1
ATOM 534 O O . MET A 1 66 ? 0.771 4.908 -7.002 1.00 95.12 66 MET A O 1
ATOM 538 N N . LEU A 1 67 ? 1.238 3.649 -5.188 1.00 95.75 67 LEU A N 1
ATOM 539 C CA . LEU A 1 67 ? -0.098 3.076 -5.089 1.00 95.75 67 LEU A CA 1
ATOM 540 C C . LEU A 1 67 ? -1.031 4.026 -4.341 1.00 95.75 67 LEU A C 1
ATOM 542 O O . LEU A 1 67 ? -0.629 4.685 -3.380 1.00 95.75 67 LEU A O 1
ATOM 546 N N . GLU A 1 68 ? -2.280 4.068 -4.788 1.00 96.88 68 GLU A N 1
ATOM 547 C CA . GLU A 1 68 ? -3.367 4.706 -4.057 1.00 96.88 68 GLU A CA 1
ATOM 548 C C . GLU A 1 68 ? -3.998 3.676 -3.124 1.00 96.88 68 GLU A C 1
ATOM 550 O O . GLU A 1 68 ? -4.262 2.546 -3.532 1.00 96.88 68 GLU A O 1
ATOM 555 N N . ASP A 1 69 ? -4.196 4.080 -1.874 1.00 97.81 69 ASP A N 1
ATOM 556 C CA . ASP A 1 69 ? -4.876 3.282 -0.861 1.00 97.81 69 ASP A CA 1
ATOM 557 C C . ASP A 1 69 ? -6.381 3.220 -1.151 1.00 97.81 69 ASP A C 1
ATOM 559 O O . ASP A 1 69 ? -7.004 4.235 -1.492 1.00 97.81 69 ASP A O 1
ATOM 563 N N . VAL A 1 70 ? -6.970 2.042 -0.989 1.00 97.50 70 VAL A N 1
ATOM 564 C CA . VAL A 1 70 ? -8.403 1.789 -1.161 1.00 97.50 70 VAL A CA 1
ATOM 565 C C . VAL A 1 70 ? -8.938 1.150 0.113 1.00 97.50 70 VAL A C 1
ATOM 567 O O . VAL A 1 70 ? -8.197 0.501 0.822 1.00 97.50 70 VAL A O 1
ATOM 570 N N . ASN A 1 71 ? -10.221 1.345 0.421 1.00 97.25 71 ASN A N 1
ATOM 571 C CA . ASN A 1 71 ? -10.824 0.697 1.586 1.00 97.25 71 ASN A CA 1
ATOM 572 C C . ASN A 1 71 ? -11.172 -0.756 1.243 1.00 97.25 71 ASN A C 1
ATOM 574 O O . ASN A 1 71 ? -12.243 -1.020 0.680 1.00 97.25 71 ASN A O 1
ATOM 578 N N . ASP A 1 72 ? -10.245 -1.669 1.508 1.00 96.94 72 ASP A N 1
ATOM 579 C CA . ASP A 1 72 ? -10.417 -3.104 1.277 1.00 96.94 72 ASP A CA 1
ATOM 580 C C . ASP A 1 72 ? -10.050 -3.985 2.479 1.00 96.94 72 ASP A C 1
ATOM 582 O O . ASP A 1 72 ? -10.369 -5.182 2.474 1.00 96.94 72 ASP A O 1
ATOM 586 N N . GLU A 1 73 ? -9.529 -3.401 3.556 1.00 96.50 73 GLU A N 1
ATOM 587 C CA . GLU A 1 73 ? -9.499 -4.026 4.872 1.00 96.50 73 GLU A CA 1
ATOM 588 C C . GLU A 1 73 ? -10.799 -3.751 5.652 1.00 96.50 73 GLU A C 1
ATOM 590 O O . GLU A 1 73 ? -11.606 -2.877 5.336 1.00 96.50 73 GLU A O 1
ATOM 595 N N . ILE A 1 74 ? -11.065 -4.587 6.660 1.00 95.44 74 ILE A N 1
ATOM 596 C CA . ILE A 1 74 ? -12.239 -4.441 7.530 1.00 95.44 74 ILE A CA 1
ATOM 597 C C . ILE A 1 74 ? -11.805 -4.209 8.979 1.00 95.44 74 ILE A C 1
ATOM 599 O O . ILE A 1 74 ? -10.835 -4.830 9.429 1.00 95.44 74 ILE A O 1
ATOM 603 N N . PRO A 1 75 ? -12.556 -3.421 9.773 1.00 96.00 75 PRO A N 1
ATOM 604 C CA . PRO A 1 75 ? -12.249 -3.245 11.185 1.00 96.00 75 PRO A CA 1
ATOM 605 C C . PRO A 1 75 ? -12.338 -4.566 11.959 1.00 96.00 75 PRO A C 1
ATOM 607 O O . PRO A 1 75 ? -13.361 -5.256 11.936 1.00 96.00 75 PRO A O 1
ATOM 610 N N . LEU A 1 76 ? -11.290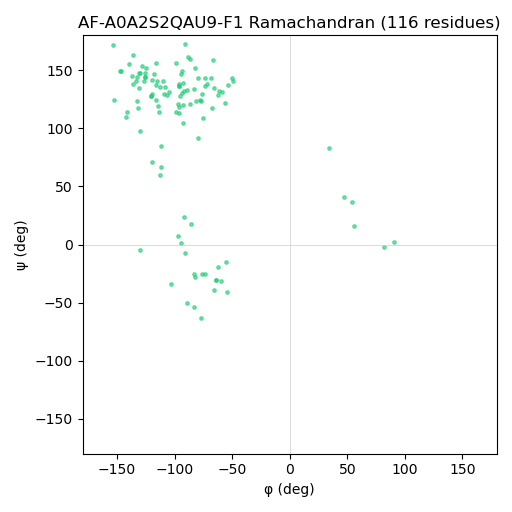 -4.895 12.716 1.00 94.81 76 LEU A N 1
ATOM 611 C CA . LEU A 1 76 ? -11.230 -6.083 13.568 1.00 94.81 76 LEU A CA 1
ATOM 612 C C . LEU A 1 76 ? -11.006 -5.698 15.029 1.00 94.81 76 LEU A C 1
ATOM 614 O O . LEU A 1 76 ? -10.049 -4.995 15.351 1.00 94.81 76 LEU A O 1
ATOM 618 N N . PHE A 1 77 ? -11.860 -6.197 15.928 1.00 93.00 77 PHE A N 1
ATOM 619 C CA . PHE A 1 77 ? -11.666 -6.034 17.371 1.00 93.00 77 PHE A CA 1
ATOM 620 C C . PHE A 1 77 ? -10.360 -6.694 17.830 1.00 93.00 77 PHE A C 1
ATOM 622 O O . PHE A 1 77 ? -10.091 -7.847 17.488 1.00 93.00 77 PHE A O 1
ATOM 629 N N . THR A 1 78 ? -9.565 -5.971 18.620 1.00 90.12 78 THR A N 1
ATOM 630 C CA . THR A 1 78 ? -8.280 -6.454 19.148 1.00 90.12 78 THR A CA 1
ATOM 631 C C . THR A 1 78 ? -8.451 -7.439 20.294 1.00 90.12 78 THR A C 1
ATOM 633 O O . THR A 1 78 ? -7.585 -8.279 20.515 1.00 90.12 78 THR A O 1
ATOM 636 N N . GLU A 1 79 ? -9.577 -7.358 20.998 1.00 82.19 79 GLU A N 1
ATOM 637 C CA . GLU A 1 79 ? -9.899 -8.188 22.153 1.00 82.19 79 GLU A CA 1
ATOM 638 C C . GLU A 1 79 ? -11.335 -8.711 22.026 1.00 82.19 79 GLU A C 1
ATOM 640 O O . GLU A 1 79 ? -12.239 -8.007 21.569 1.00 82.19 79 GLU A O 1
ATOM 645 N N . ARG A 1 80 ? -11.542 -9.974 22.410 1.00 65.12 80 ARG A N 1
ATOM 646 C CA . ARG A 1 80 ? -12.866 -10.587 22.578 1.00 65.12 80 ARG A CA 1
ATOM 647 C C . ARG A 1 80 ? -12.996 -11.036 24.022 1.00 65.12 80 ARG A C 1
ATOM 649 O O . ARG A 1 80 ? -12.934 -12.231 24.304 1.00 65.12 80 ARG A O 1
ATOM 656 N N . GLU A 1 81 ? -13.114 -10.081 24.929 1.00 69.00 81 GLU A N 1
ATOM 657 C CA . GLU A 1 81 ? -13.333 -10.409 26.332 1.00 69.00 81 GLU A CA 1
ATOM 658 C C . GLU A 1 81 ? -14.828 -10.463 26.632 1.00 69.00 81 GLU A C 1
ATOM 660 O O . GLU A 1 81 ? -15.616 -9.611 26.215 1.00 69.00 81 GLU A O 1
ATOM 665 N N . GLN A 1 82 ? -15.221 -11.542 27.305 1.00 73.94 82 GLN A N 1
ATOM 666 C CA . GLN A 1 82 ? -16.560 -11.705 27.831 1.00 73.94 82 GLN A CA 1
ATOM 667 C C . GLN A 1 82 ? -16.531 -11.195 29.266 1.00 73.94 82 GLN A C 1
ATOM 669 O O . GLN A 1 82 ? -15.981 -11.840 30.155 1.00 73.94 82 GLN A O 1
ATOM 674 N N . GLU A 1 83 ? -17.085 -10.008 29.456 1.00 83.44 83 GLU A N 1
ATOM 675 C CA . GLU A 1 83 ? -16.999 -9.290 30.720 1.00 83.44 83 GLU A CA 1
ATOM 676 C C . GLU A 1 83 ? -18.218 -9.578 31.587 1.00 83.44 83 GLU A C 1
ATOM 678 O O . GLU A 1 83 ? -19.330 -9.784 31.091 1.00 83.44 83 GLU A O 1
ATOM 683 N N . THR A 1 84 ? -18.007 -9.601 32.900 1.00 86.88 84 THR A N 1
ATOM 684 C CA . THR A 1 84 ? -19.078 -9.832 33.875 1.00 86.88 84 THR A CA 1
ATOM 685 C C . THR A 1 84 ? -19.267 -8.601 34.741 1.00 86.88 84 THR A C 1
ATOM 687 O O . THR A 1 84 ? -18.302 -7.992 35.192 1.00 86.88 84 THR A O 1
ATOM 690 N N . VAL A 1 85 ? -20.524 -8.246 34.988 1.00 90.56 85 VAL A N 1
ATOM 691 C CA . VAL A 1 85 ? -20.910 -7.147 35.873 1.00 90.56 85 VAL A CA 1
ATOM 692 C C . VAL A 1 85 ? -21.897 -7.681 36.905 1.00 90.56 85 VAL A C 1
ATOM 694 O O . VAL A 1 85 ? -22.737 -8.524 36.584 1.00 90.56 85 VAL A O 1
ATOM 697 N N . LEU A 1 86 ? -21.777 -7.234 38.155 1.00 93.62 86 LEU A N 1
ATOM 698 C CA . LEU A 1 86 ? -22.730 -7.600 39.199 1.00 93.62 86 LEU A CA 1
ATOM 699 C C . LEU A 1 86 ? -24.053 -6.860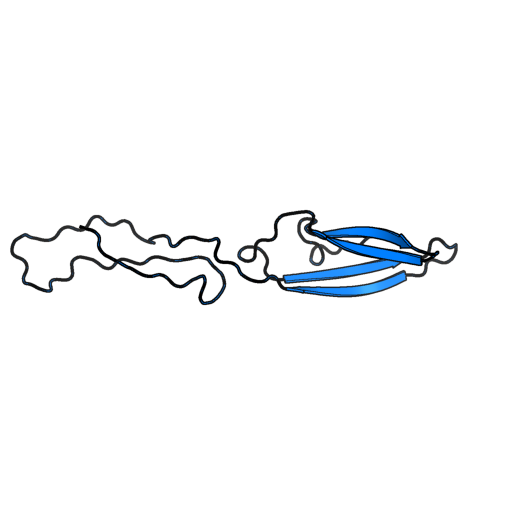 38.976 1.00 93.62 86 LEU A C 1
ATOM 701 O O . LEU A 1 86 ? -24.073 -5.689 38.605 1.00 93.62 86 LEU A O 1
ATOM 705 N N . GLU A 1 87 ? -25.170 -7.529 39.256 1.00 92.00 87 GLU A N 1
ATOM 706 C CA . GLU A 1 87 ? -26.520 -6.982 39.043 1.00 92.00 87 GLU A CA 1
ATOM 707 C C . GLU A 1 87 ? -26.834 -5.724 39.877 1.00 92.00 87 GLU A C 1
ATOM 709 O O . GLU A 1 87 ? -27.754 -4.981 39.549 1.00 92.00 87 GLU A O 1
ATOM 714 N N . GLY A 1 88 ? -26.076 -5.483 40.952 1.00 94.12 88 GLY A N 1
ATOM 715 C CA . GLY A 1 88 ? -26.256 -4.354 41.870 1.00 94.12 88 GLY A CA 1
ATOM 716 C C . GLY A 1 88 ? -25.360 -3.143 41.597 1.00 94.12 88 GLY A C 1
ATOM 717 O O . GLY A 1 88 ? -25.329 -2.231 42.424 1.00 94.12 88 GLY A O 1
ATOM 718 N N . GLU A 1 89 ? -24.606 -3.133 40.496 1.00 95.88 89 GLU A N 1
ATOM 719 C CA . GLU A 1 89 ? -23.705 -2.023 40.176 1.00 95.88 89 GLU A CA 1
ATOM 720 C C . GLU A 1 89 ? -24.472 -0.730 39.832 1.00 95.88 89 GLU A C 1
ATOM 722 O O . GLU A 1 89 ? -25.537 -0.770 39.208 1.00 95.88 89 GLU A O 1
ATOM 727 N N . PRO A 1 90 ? -23.955 0.447 40.228 1.00 96.56 90 PRO A N 1
ATOM 728 C CA . PRO A 1 90 ? -24.613 1.720 39.970 1.00 96.56 90 PRO A CA 1
ATOM 729 C C . PRO A 1 90 ? -24.661 2.081 38.476 1.00 96.56 90 PRO A C 1
ATOM 731 O O . PRO A 1 90 ? -23.856 1.645 37.653 1.00 96.56 90 PRO A O 1
ATOM 734 N N . ILE A 1 91 ? -25.600 2.964 38.122 1.00 94.94 91 ILE A N 1
ATOM 735 C CA . ILE A 1 91 ? -25.696 3.515 36.765 1.00 94.94 91 ILE A CA 1
ATOM 736 C C . ILE A 1 91 ? -24.391 4.235 36.410 1.00 94.94 91 ILE A C 1
ATOM 738 O O . ILE A 1 91 ? -23.908 5.080 37.163 1.00 94.94 91 ILE A O 1
ATOM 742 N N . GLY A 1 92 ? -23.860 3.927 35.226 1.00 93.12 92 GLY A N 1
ATOM 743 C CA . GLY A 1 92 ? -22.600 4.483 34.740 1.00 93.12 92 GLY A CA 1
ATOM 744 C C . GLY A 1 92 ? -21.370 3.652 35.103 1.00 93.12 92 GLY A C 1
ATOM 745 O O . GLY A 1 92 ? -20.265 4.052 34.732 1.00 93.12 92 GLY A O 1
ATOM 746 N N . THR A 1 93 ? -21.529 2.501 35.769 1.00 93.75 93 THR A N 1
ATOM 747 C CA . THR A 1 93 ? -20.431 1.540 35.927 1.00 93.75 93 THR A CA 1
ATOM 748 C C . THR A 1 93 ? -19.892 1.137 34.554 1.00 93.75 93 THR A C 1
ATOM 750 O O . THR A 1 93 ? -20.620 0.644 33.690 1.00 93.75 93 THR A O 1
ATOM 753 N N . LYS A 1 94 ? -18.593 1.372 34.341 1.00 91.06 94 LYS A N 1
ATOM 754 C CA . LYS A 1 94 ? -17.881 0.942 33.136 1.00 91.06 94 LYS A CA 1
ATOM 755 C C . LYS A 1 94 ? -17.809 -0.585 33.142 1.00 91.06 94 LYS A C 1
ATOM 757 O O . LYS A 1 94 ? -17.176 -1.150 34.024 1.00 91.06 94 LYS A O 1
ATOM 762 N N . VAL A 1 95 ? -18.425 -1.223 32.149 1.00 90.06 95 VAL A N 1
ATOM 763 C CA . VAL A 1 95 ? -18.376 -2.685 31.984 1.00 90.06 95 VAL A CA 1
ATOM 764 C C . VAL A 1 95 ? -17.106 -3.090 31.251 1.00 90.06 95 VAL A C 1
ATOM 766 O O . VAL A 1 95 ? -16.332 -3.894 31.743 1.00 90.06 95 VAL A O 1
ATOM 769 N N . THR A 1 96 ? -16.876 -2.500 30.079 1.00 89.44 96 THR A N 1
ATOM 770 C CA . THR A 1 96 ? -15.726 -2.832 29.241 1.00 89.44 96 THR A CA 1
ATOM 771 C C . THR A 1 96 ? -15.333 -1.655 28.362 1.00 89.44 96 THR A C 1
ATOM 773 O O . THR A 1 96 ? -16.022 -0.631 28.294 1.00 89.44 96 THR A O 1
ATOM 776 N N . GLN A 1 97 ? -14.198 -1.793 27.696 1.00 89.19 97 GLN A N 1
ATOM 777 C CA . GLN A 1 97 ? -13.756 -0.914 26.635 1.00 89.19 97 GLN A CA 1
ATOM 778 C C . GLN A 1 97 ? -13.305 -1.782 25.473 1.00 89.19 97 GLN A C 1
ATOM 780 O O . GLN A 1 97 ? -12.344 -2.527 25.593 1.00 89.19 97 GLN A O 1
ATOM 785 N N . VAL A 1 98 ? -13.989 -1.652 24.343 1.00 89.94 98 VAL A N 1
ATOM 786 C CA . VAL A 1 98 ? -13.611 -2.355 23.121 1.00 89.94 98 VAL A CA 1
ATOM 787 C C . VAL A 1 98 ? -12.722 -1.474 22.259 1.00 89.94 98 VAL A C 1
ATOM 789 O O . VAL A 1 98 ? -12.856 -0.248 22.244 1.00 89.94 98 VAL A O 1
ATOM 792 N N . ASN A 1 99 ? -11.828 -2.115 21.520 1.00 92.50 99 ASN A N 1
ATOM 793 C CA . ASN A 1 99 ? -10.987 -1.470 20.529 1.00 92.50 99 ASN A CA 1
ATOM 794 C C . ASN A 1 99 ? -10.961 -2.327 19.264 1.00 92.50 99 ASN A C 1
ATOM 796 O O . ASN A 1 99 ? -10.872 -3.551 19.349 1.00 92.50 99 ASN A O 1
ATOM 800 N N . ALA A 1 100 ? -11.044 -1.690 18.103 1.00 94.31 100 ALA A N 1
ATOM 801 C CA . ALA A 1 100 ? -10.916 -2.314 16.798 1.00 94.31 100 ALA A CA 1
ATOM 802 C C . ALA A 1 100 ? -9.931 -1.537 15.925 1.00 94.31 100 ALA A C 1
ATOM 804 O O . ALA A 1 100 ? -9.795 -0.318 16.047 1.00 94.31 100 ALA A O 1
ATOM 805 N N . ILE A 1 101 ? -9.235 -2.272 15.064 1.00 95.19 101 ILE A N 1
ATOM 806 C CA . ILE A 1 101 ? -8.225 -1.756 14.146 1.00 95.19 101 ILE A CA 1
ATOM 807 C C . ILE A 1 101 ? -8.665 -2.095 12.731 1.00 95.19 101 ILE A C 1
ATOM 809 O O . ILE A 1 101 ? -8.944 -3.255 12.430 1.00 95.19 101 ILE A O 1
ATOM 813 N N . ASP A 1 102 ? -8.701 -1.071 11.891 1.00 97.19 102 ASP A N 1
ATOM 814 C CA . ASP A 1 102 ? -8.724 -1.205 10.443 1.00 97.19 102 ASP A CA 1
ATOM 815 C C . ASP A 1 102 ? -7.285 -1.058 9.930 1.00 97.19 102 ASP A C 1
ATOM 817 O O . ASP A 1 102 ? -6.524 -0.235 10.454 1.00 97.19 102 ASP A O 1
ATOM 821 N N . LYS A 1 103 ? -6.884 -1.918 8.996 1.00 96.94 103 LYS A N 1
ATOM 822 C CA . LYS A 1 103 ? -5.503 -1.984 8.510 1.00 96.94 103 LYS A CA 1
ATOM 823 C C . LYS A 1 103 ? -5.242 -1.102 7.300 1.00 96.94 103 LYS A C 1
ATOM 825 O O . LYS A 1 103 ? -4.061 -0.954 6.978 1.0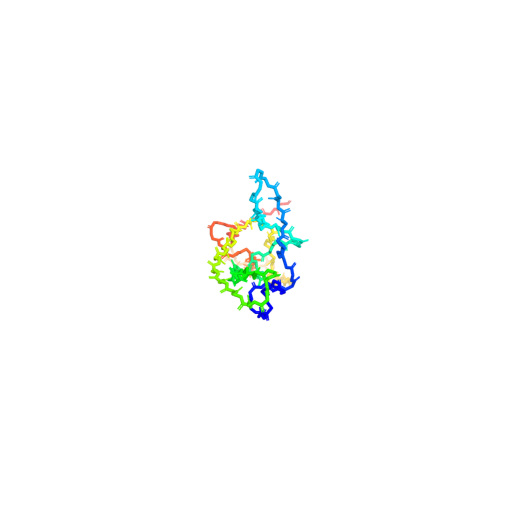0 96.94 103 LYS A O 1
ATOM 830 N N . ASP A 1 104 ? -6.278 -0.501 6.716 1.00 98.19 104 ASP A N 1
ATOM 831 C CA . ASP A 1 104 ? -6.119 0.424 5.602 1.00 98.19 104 ASP A CA 1
ATOM 832 C C . ASP A 1 104 ? -5.061 1.499 5.919 1.00 98.19 104 ASP A C 1
ATOM 834 O O . ASP A 1 104 ? -4.886 2.000 7.047 1.00 98.19 104 ASP A O 1
ATOM 838 N N . GLY A 1 105 ? -4.303 1.868 4.901 1.00 95.25 105 GLY A N 1
ATOM 839 C CA . GLY A 1 105 ? -3.124 2.693 5.080 1.00 95.25 105 GLY A CA 1
ATOM 840 C C . GLY A 1 105 ? -3.382 4.167 5.382 1.00 95.25 105 GLY A C 1
ATOM 841 O O . GLY A 1 105 ? -2.512 4.839 5.957 1.00 95.25 105 GLY A O 1
ATOM 842 N N . THR A 1 106 ? -4.529 4.697 4.962 1.00 96.50 106 THR A N 1
ATOM 843 C CA . THR A 1 106 ? -4.795 6.137 4.938 1.00 96.50 106 THR A CA 1
ATOM 844 C C . THR A 1 106 ? -6.178 6.514 5.455 1.00 96.50 106 THR A C 1
ATOM 846 O O . THR A 1 106 ? -7.099 5.715 5.593 1.00 96.50 106 THR A O 1
ATOM 849 N N . PHE A 1 107 ? -6.316 7.799 5.774 1.00 94.81 107 PHE A N 1
ATOM 850 C CA . PHE A 1 107 ? -7.585 8.396 6.148 1.00 94.81 107 PHE A CA 1
ATOM 851 C C . PHE A 1 107 ? -8.384 8.765 4.879 1.00 94.81 107 PHE A C 1
ATOM 853 O O . PHE A 1 107 ? -7.814 9.436 4.016 1.00 94.81 107 PHE A O 1
ATOM 860 N N . PRO A 1 108 ? -9.694 8.461 4.769 1.00 95.75 108 PRO A N 1
ATOM 861 C CA . PRO A 1 108 ? -10.589 7.949 5.809 1.00 95.75 108 PRO A CA 1
ATOM 862 C C . PRO A 1 108 ? -10.748 6.429 5.865 1.00 95.75 108 PRO A C 1
ATOM 864 O O . PRO A 1 108 ? -11.524 5.977 6.704 1.00 95.75 108 PRO A O 1
ATOM 867 N N . ASN A 1 109 ? -10.059 5.681 5.005 1.00 97.31 109 ASN A N 1
ATOM 868 C CA . ASN A 1 109 ? -10.223 4.235 4.854 1.00 97.31 109 ASN A CA 1
ATOM 869 C C . ASN A 1 109 ? -10.048 3.510 6.203 1.00 97.31 109 ASN A C 1
ATOM 871 O O . ASN A 1 109 ? -10.912 2.754 6.618 1.00 97.31 109 ASN A O 1
ATOM 875 N N . ASN A 1 110 ? -9.076 3.923 7.019 1.00 96.19 110 ASN A N 1
ATOM 876 C CA . ASN A 1 110 ? -8.842 3.320 8.337 1.00 96.19 110 ASN A CA 1
ATOM 877 C C . ASN A 1 110 ? -9.665 3.874 9.515 1.00 96.19 110 ASN A C 1
ATOM 879 O O . ASN A 1 110 ? -9.296 3.698 10.685 1.00 96.19 110 ASN A O 1
ATOM 883 N N . ARG A 1 111 ? -10.765 4.594 9.259 1.00 96.12 111 ARG A N 1
ATOM 884 C CA . ARG A 1 111 ? -11.610 5.138 10.333 1.00 96.12 111 ARG A CA 1
ATOM 885 C C . ARG A 1 111 ? -12.652 4.119 10.797 1.00 96.12 111 ARG A C 1
ATOM 887 O O . ARG A 1 111 ? -13.586 3.786 10.079 1.00 96.12 111 ARG A O 1
ATOM 894 N N . VAL A 1 112 ? -12.594 3.786 12.085 1.00 95.44 112 VAL A N 1
ATOM 895 C CA . VAL A 1 112 ? -13.545 2.878 12.742 1.00 95.44 112 VAL A CA 1
ATOM 896 C C . VAL A 1 112 ? -14.675 3.635 13.455 1.00 95.44 112 VAL A C 1
ATOM 898 O O . VAL A 1 112 ? -14.432 4.616 14.162 1.00 95.44 112 VAL A O 1
ATOM 901 N N . TYR A 1 113 ? -15.909 3.139 13.322 1.00 94.19 113 TYR A N 1
ATOM 902 C CA . TYR A 1 113 ? -17.095 3.594 14.059 1.00 94.19 113 TYR A CA 1
ATOM 903 C C . TYR A 1 113 ? -17.688 2.451 14.895 1.00 94.19 113 TYR A C 1
ATOM 905 O O . TYR A 1 113 ? -17.749 1.314 14.435 1.00 94.19 113 TYR A O 1
ATOM 913 N N . TYR A 1 114 ? -18.166 2.761 16.104 1.00 92.94 114 TYR A N 1
ATOM 914 C CA . TYR A 1 114 ? -18.727 1.784 17.046 1.00 92.94 114 TYR A CA 1
ATOM 915 C C . TYR A 1 114 ? -20.213 2.054 17.291 1.00 92.94 114 TYR A C 1
ATOM 917 O O . TYR A 1 114 ? -20.621 3.207 17.431 1.00 92.94 114 TYR A O 1
ATOM 925 N N . TYR A 1 115 ? -21.008 0.990 17.384 1.00 93.06 115 TYR A N 1
ATOM 926 C CA . TYR A 1 115 ? -22.422 1.041 17.750 1.00 93.06 115 TYR A CA 1
ATOM 927 C C . TYR A 1 115 ? -22.802 -0.214 18.543 1.00 93.06 115 TYR A C 1
ATOM 929 O O . TYR A 1 115 ? -22.211 -1.277 18.360 1.00 93.06 115 TYR A O 1
ATOM 937 N N . VAL A 1 116 ? -23.774 -0.071 19.443 1.00 90.19 116 VAL A N 1
ATOM 938 C CA . VAL A 1 116 ? -24.392 -1.190 20.165 1.00 90.19 116 VAL A CA 1
ATOM 939 C C . VAL A 1 116 ? -25.671 -1.563 19.421 1.00 90.19 116 VAL A C 1
ATOM 941 O O . VAL A 1 116 ? -26.401 -0.672 18.986 1.00 90.19 116 VAL A O 1
ATOM 944 N N . VAL A 1 117 ? -25.907 -2.860 19.237 1.00 90.12 117 VAL A N 1
ATOM 945 C CA . VAL A 1 117 ? -27.133 -3.403 18.634 1.00 90.12 117 VAL A CA 1
ATOM 946 C C . VAL A 1 117 ? -27.958 -4.110 19.703 1.00 90.12 117 VAL A C 1
ATOM 948 O O . VAL A 1 117 ? -27.380 -4.767 20.570 1.00 90.12 117 VAL A O 1
ATOM 951 N N . ASP A 1 118 ? -29.277 -3.945 19.625 1.00 77.25 118 ASP A N 1
ATOM 952 C CA . ASP A 1 118 ? -30.263 -4.573 20.515 1.00 77.25 118 ASP A CA 1
ATOM 953 C C . ASP A 1 118 ? -30.622 -6.004 20.078 1.00 77.25 118 ASP A C 1
ATOM 955 O O . ASP A 1 118 ? -30.651 -6.268 18.849 1.00 77.25 118 ASP A O 1
#